Protein AF-A0AA39XME3-F1 (afdb_monomer_lite)

Structure (mmCIF, N/CA/C/O backbone):
data_AF-A0AA39XME3-F1
#
_entry.id   AF-A0AA39XME3-F1
#
loop_
_atom_site.group_PDB
_atom_site.id
_atom_site.type_symbol
_atom_site.label_atom_id
_atom_site.label_alt_id
_atom_site.label_comp_id
_atom_site.label_asym_id
_atom_site.label_entity_id
_atom_site.label_seq_id
_atom_site.pdbx_PDB_ins_code
_atom_site.Cartn_x
_atom_site.Cartn_y
_atom_site.Cartn_z
_atom_site.occupancy
_atom_site.B_iso_or_equiv
_atom_site.auth_seq_id
_atom_site.auth_comp_id
_atom_site.auth_asym_id
_atom_site.auth_atom_id
_atom_site.pdbx_PDB_model_num
ATOM 1 N N . ALA A 1 1 ? -6.512 -11.280 -23.481 1.00 57.78 1 ALA A N 1
ATOM 2 C CA . ALA A 1 1 ? -6.625 -10.340 -22.345 1.00 57.78 1 ALA A CA 1
ATOM 3 C C . ALA A 1 1 ? -6.017 -10.919 -21.062 1.00 57.78 1 ALA A C 1
ATOM 5 O O . ALA A 1 1 ? -5.172 -10.261 -20.473 1.00 57.78 1 ALA A O 1
ATOM 6 N N . SER A 1 2 ? -6.360 -12.152 -20.662 1.00 77.88 2 SER A N 1
ATOM 7 C CA . SER A 1 2 ? -5.828 -12.796 -19.443 1.00 77.88 2 SER A CA 1
ATOM 8 C C . SER A 1 2 ? -4.311 -13.045 -19.459 1.00 77.88 2 SER A C 1
ATOM 10 O O . SER A 1 2 ? -3.651 -12.822 -18.451 1.00 77.88 2 SER A O 1
ATOM 12 N N . GLU A 1 3 ? -3.737 -13.451 -20.596 1.00 86.62 3 GLU A N 1
ATOM 13 C CA . GLU A 1 3 ? -2.305 -13.790 -20.672 1.00 86.62 3 GLU A CA 1
ATOM 14 C C . GLU A 1 3 ? -1.376 -12.565 -20.562 1.00 86.62 3 GLU A C 1
ATOM 16 O O . GLU A 1 3 ? -0.378 -12.611 -19.850 1.00 86.62 3 GLU A O 1
ATOM 21 N N . GLU A 1 4 ? -1.711 -11.447 -21.221 1.00 90.31 4 GLU A N 1
ATOM 22 C CA . GLU A 1 4 ? -0.950 -10.190 -21.093 1.00 90.31 4 GLU A CA 1
ATOM 23 C C . GLU A 1 4 ? -1.028 -9.650 -19.660 1.00 90.31 4 GLU A C 1
ATOM 25 O O . GLU A 1 4 ? -0.008 -9.253 -19.102 1.00 90.31 4 GLU A O 1
ATOM 30 N N . ARG A 1 5 ? -2.217 -9.697 -19.038 1.00 92.88 5 ARG A N 1
ATOM 31 C CA . ARG A 1 5 ? -2.403 -9.301 -17.636 1.00 92.88 5 ARG A CA 1
ATOM 32 C C . ARG A 1 5 ? -1.478 -10.090 -16.714 1.00 92.88 5 ARG A C 1
ATOM 34 O O . ARG A 1 5 ? -0.762 -9.478 -15.931 1.00 92.88 5 ARG A O 1
ATOM 41 N N . ASN A 1 6 ? -1.460 -11.417 -16.832 1.00 93.19 6 ASN A N 1
ATOM 42 C CA . ASN A 1 6 ? -0.619 -12.257 -15.981 1.00 93.19 6 ASN A CA 1
ATOM 43 C C . ASN A 1 6 ? 0.869 -11.942 -16.175 1.00 93.19 6 ASN A C 1
ATOM 45 O O . ASN A 1 6 ? 1.563 -11.730 -15.192 1.00 93.19 6 ASN A O 1
ATOM 49 N N . LYS A 1 7 ? 1.334 -11.758 -17.420 1.00 95.06 7 LYS A N 1
ATOM 50 C CA . LYS A 1 7 ? 2.725 -11.349 -17.697 1.00 95.06 7 LYS A CA 1
ATOM 51 C C . LYS A 1 7 ? 3.101 -10.017 -17.041 1.00 95.06 7 LYS A C 1
ATOM 53 O O . LYS A 1 7 ? 4.228 -9.862 -16.579 1.00 95.06 7 LYS A O 1
ATOM 58 N N . ILE A 1 8 ? 2.177 -9.055 -17.007 1.00 95.88 8 ILE A N 1
ATOM 59 C CA . ILE A 1 8 ? 2.404 -7.761 -16.349 1.00 95.88 8 ILE A CA 1
ATOM 60 C C . ILE A 1 8 ? 2.447 -7.922 -14.825 1.00 95.88 8 ILE A C 1
ATOM 62 O O . ILE A 1 8 ? 3.309 -7.324 -14.186 1.00 95.88 8 ILE A O 1
ATOM 66 N N . LEU A 1 9 ? 1.553 -8.724 -14.240 1.00 94.69 9 LEU A N 1
ATOM 67 C CA . LEU A 1 9 ? 1.548 -8.987 -12.798 1.00 94.69 9 LEU A CA 1
ATOM 68 C C . LEU A 1 9 ? 2.797 -9.758 -12.352 1.00 94.69 9 LEU A C 1
ATOM 70 O O . LEU A 1 9 ? 3.417 -9.379 -11.362 1.00 94.69 9 LEU A O 1
ATOM 74 N N . ASP A 1 10 ? 3.225 -10.760 -13.122 1.00 94.44 10 ASP A N 1
ATOM 75 C CA . ASP A 1 10 ? 4.470 -11.500 -12.885 1.00 94.44 10 ASP A CA 1
ATOM 76 C C . ASP A 1 10 ? 5.686 -10.566 -12.960 1.00 94.44 10 ASP A C 1
ATOM 78 O O . ASP A 1 10 ? 6.608 -10.637 -12.144 1.00 94.44 10 ASP A O 1
ATOM 82 N N . TRP A 1 11 ? 5.676 -9.627 -13.910 1.00 95.81 11 TRP A N 1
ATOM 83 C CA . TRP A 1 11 ? 6.709 -8.603 -13.999 1.00 95.81 11 TRP A CA 1
ATOM 84 C C . TRP A 1 11 ? 6.691 -7.653 -12.797 1.00 95.81 11 TRP A C 1
ATOM 86 O O . TRP A 1 11 ? 7.746 -7.421 -12.212 1.00 95.81 11 TRP A O 1
ATOM 96 N N . LEU A 1 12 ? 5.526 -7.160 -12.366 1.00 95.00 12 LEU A N 1
ATOM 97 C CA . LEU A 1 12 ? 5.406 -6.342 -11.152 1.00 95.00 12 LEU A CA 1
ATOM 98 C C . LEU A 1 12 ? 5.900 -7.092 -9.907 1.00 95.00 12 LEU A C 1
ATOM 100 O O . LEU A 1 12 ? 6.594 -6.512 -9.074 1.00 95.00 12 LEU A O 1
ATOM 104 N N . GLN A 1 13 ? 5.604 -8.390 -9.808 1.00 93.06 13 GLN A N 1
ATOM 105 C CA . GLN A 1 13 ? 6.109 -9.258 -8.746 1.00 93.06 13 GLN A CA 1
ATOM 106 C C . GLN A 1 13 ? 7.643 -9.354 -8.755 1.00 93.06 13 GLN A C 1
ATOM 108 O O . GLN A 1 13 ? 8.243 -9.481 -7.692 1.00 93.06 13 GLN A O 1
ATOM 113 N N . SER A 1 14 ? 8.290 -9.254 -9.919 1.00 93.12 14 SER A N 1
ATOM 114 C CA . SER A 1 14 ? 9.756 -9.241 -10.027 1.00 93.12 14 SER A CA 1
ATOM 115 C C . SER A 1 14 ? 10.410 -7.920 -9.591 1.00 93.12 14 SER A C 1
ATOM 117 O O . SER A 1 14 ? 11.613 -7.897 -9.342 1.00 93.12 14 SER A O 1
ATOM 119 N N . LEU A 1 15 ? 9.642 -6.826 -9.469 1.00 92.62 15 LEU A N 1
ATOM 120 C CA . LEU A 1 15 ? 10.157 -5.508 -9.064 1.00 92.62 15 LEU A CA 1
ATOM 121 C C . LEU A 1 15 ? 10.336 -5.356 -7.548 1.00 92.62 15 LEU A C 1
ATOM 123 O O . LEU A 1 15 ? 10.876 -4.352 -7.089 1.00 92.62 15 LEU A O 1
ATOM 127 N N . THR A 1 16 ? 9.848 -6.307 -6.753 1.00 90.44 16 THR A N 1
ATOM 128 C CA . THR A 1 16 ? 9.914 -6.236 -5.293 1.00 90.44 16 THR A CA 1
ATOM 129 C C . THR A 1 16 ? 10.112 -7.632 -4.705 1.00 90.44 16 THR A C 1
ATOM 131 O O . THR A 1 16 ? 9.368 -8.553 -5.043 1.00 90.44 16 THR A O 1
ATOM 134 N N . PRO A 1 17 ? 11.095 -7.827 -3.809 1.00 89.38 17 PRO A N 1
ATOM 135 C CA . PRO A 1 17 ? 11.327 -9.131 -3.195 1.00 89.38 17 PRO A CA 1
ATOM 136 C C . PRO A 1 17 ? 10.307 -9.458 -2.090 1.00 89.38 17 PRO A C 1
ATOM 138 O O . PRO A 1 17 ? 10.327 -10.558 -1.544 1.00 89.38 17 PRO A O 1
ATOM 141 N N . ILE A 1 18 ? 9.431 -8.512 -1.731 1.00 88.94 18 ILE A N 1
ATOM 142 C CA . ILE A 1 18 ? 8.588 -8.595 -0.536 1.00 88.94 18 ILE A CA 1
ATOM 143 C C . ILE A 1 18 ? 7.162 -8.989 -0.902 1.00 88.94 18 ILE A C 1
ATOM 145 O O . ILE A 1 18 ? 6.556 -8.451 -1.828 1.00 88.94 18 ILE A O 1
ATOM 149 N N . ASN A 1 19 ? 6.592 -9.898 -0.116 1.00 89.88 19 ASN A N 1
ATOM 150 C CA . ASN A 1 19 ? 5.192 -10.277 -0.215 1.00 89.88 19 ASN A CA 1
ATOM 151 C C . ASN A 1 19 ? 4.426 -9.834 1.044 1.00 89.88 19 ASN A C 1
ATOM 153 O O . ASN A 1 19 ? 4.326 -10.586 2.014 1.00 89.88 19 ASN A O 1
ATOM 157 N N . PHE A 1 20 ? 3.876 -8.615 1.022 1.00 94.12 20 PHE A N 1
ATOM 158 C CA . PHE A 1 20 ? 3.077 -8.091 2.136 1.00 94.12 20 PHE A CA 1
ATOM 159 C C . PHE A 1 20 ? 1.751 -8.833 2.326 1.00 94.12 20 PHE A C 1
ATOM 161 O O . PHE A 1 20 ? 1.279 -8.923 3.454 1.00 94.12 20 PHE A O 1
ATOM 168 N N . ALA A 1 21 ? 1.182 -9.437 1.277 1.00 92.19 21 ALA A N 1
ATOM 169 C CA . ALA A 1 21 ? -0.025 -10.252 1.412 1.00 92.19 21 ALA A CA 1
ATOM 170 C C . ALA A 1 21 ? 0.230 -11.493 2.284 1.00 92.19 21 ALA A C 1
ATOM 172 O O . ALA A 1 21 ? -0.578 -11.819 3.149 1.00 92.19 21 ALA A O 1
ATOM 173 N N . ALA A 1 22 ? 1.392 -12.140 2.132 1.00 93.69 22 ALA A N 1
ATOM 174 C CA . ALA A 1 22 ? 1.781 -13.253 2.998 1.00 93.69 22 ALA A CA 1
ATOM 175 C C . ALA A 1 22 ? 1.957 -12.816 4.465 1.00 93.69 22 ALA A C 1
ATOM 177 O O . ALA A 1 22 ? 1.546 -13.535 5.373 1.00 93.69 22 ALA A O 1
ATOM 178 N N . GLN A 1 23 ? 2.525 -11.627 4.701 1.00 95.19 23 GLN A N 1
ATOM 179 C CA . GLN A 1 23 ? 2.654 -11.063 6.050 1.00 95.19 23 GLN A CA 1
ATOM 180 C C . GLN A 1 23 ? 1.292 -10.707 6.657 1.00 95.19 23 GLN A C 1
ATOM 182 O O . GLN A 1 23 ? 1.032 -11.058 7.803 1.00 95.19 23 GLN A O 1
ATOM 187 N N . GLN A 1 24 ? 0.398 -10.094 5.875 1.00 96.94 24 GLN A N 1
ATOM 188 C CA . GLN A 1 24 ? -0.984 -9.826 6.274 1.00 96.94 24 GLN A CA 1
ATOM 189 C C . GLN A 1 24 ? -1.680 -11.111 6.735 1.00 96.94 24 GLN A C 1
ATOM 191 O O . GLN A 1 24 ? -2.276 -11.133 7.812 1.00 96.94 24 GLN A O 1
ATOM 196 N N . SER A 1 25 ? -1.575 -12.190 5.950 1.00 96.00 25 SER A N 1
ATOM 197 C CA . SER A 1 25 ? -2.144 -13.487 6.318 1.00 96.00 25 SER A CA 1
ATOM 198 C C . SER A 1 25 ? -1.531 -14.048 7.605 1.00 96.00 25 SER A C 1
ATOM 200 O O . SER A 1 25 ? -2.274 -14.519 8.461 1.00 96.00 25 SER A O 1
ATOM 202 N N . ASP A 1 26 ? -0.206 -13.982 7.789 1.00 96.62 26 ASP A N 1
ATOM 203 C CA . ASP A 1 26 ? 0.432 -14.431 9.040 1.00 96.62 26 ASP A CA 1
ATOM 204 C C . ASP A 1 26 ? -0.075 -13.643 10.255 1.00 96.62 26 ASP A C 1
ATOM 206 O O . ASP A 1 26 ? -0.478 -14.229 11.262 1.00 96.62 26 ASP A O 1
ATOM 210 N N . PHE A 1 27 ? -0.105 -12.313 10.160 1.00 96.44 27 PHE A N 1
ATOM 211 C CA . PHE A 1 27 ? -0.530 -11.462 11.266 1.00 96.44 27 PHE A CA 1
ATOM 212 C C . PHE A 1 27 ? -1.990 -11.700 11.632 1.00 96.44 27 PHE A C 1
ATOM 214 O O . PHE A 1 27 ? -2.288 -11.898 12.812 1.00 96.44 27 PHE A O 1
ATOM 221 N N . ILE A 1 28 ? -2.893 -11.760 10.652 1.00 95.81 28 ILE A N 1
ATOM 222 C CA . ILE A 1 28 ? -4.308 -11.956 10.960 1.00 95.81 28 ILE A CA 1
ATOM 223 C C . ILE A 1 28 ? -4.595 -13.360 11.505 1.00 95.81 28 ILE A C 1
ATOM 225 O O . ILE A 1 28 ? -5.392 -13.499 12.428 1.00 95.81 28 ILE A O 1
ATOM 229 N N . ASN A 1 29 ? -3.869 -14.388 11.050 1.00 95.94 29 ASN A N 1
ATOM 230 C CA . ASN A 1 29 ? -3.981 -15.750 11.586 1.00 95.94 29 ASN A CA 1
ATOM 231 C C . ASN A 1 29 ? -3.547 -15.855 13.056 1.00 95.94 29 ASN A C 1
ATOM 233 O O . ASN A 1 29 ? -3.956 -16.772 13.767 1.00 95.94 29 ASN A O 1
ATOM 237 N N . ARG A 1 30 ? -2.714 -14.923 13.527 1.00 94.62 30 ARG A N 1
ATOM 238 C CA . ARG A 1 30 ? -2.239 -14.855 14.917 1.00 94.62 30 ARG A CA 1
ATOM 239 C C . ARG A 1 30 ? -3.130 -13.990 15.810 1.00 94.62 30 ARG A C 1
ATOM 241 O O . ARG A 1 30 ? -2.907 -13.943 17.026 1.00 94.62 30 ARG A O 1
ATOM 248 N N . ARG A 1 31 ? -4.121 -13.302 15.235 1.00 94.25 31 ARG A N 1
ATOM 249 C CA . ARG A 1 31 ? -5.072 -12.456 15.961 1.00 94.25 31 ARG A CA 1
ATOM 250 C C . ARG A 1 31 ? -5.809 -13.272 17.023 1.00 94.25 31 ARG A C 1
ATOM 252 O O . ARG A 1 31 ? -6.344 -14.342 16.753 1.00 94.25 31 ARG A O 1
ATOM 259 N N . GLN A 1 32 ? -5.898 -12.720 18.230 1.00 93.25 32 GLN A N 1
ATOM 260 C CA . GLN A 1 32 ? -6.791 -13.237 19.267 1.00 93.25 32 GLN A CA 1
ATOM 261 C C . GLN A 1 32 ? -8.171 -12.589 19.133 1.00 93.25 32 GLN A C 1
ATOM 263 O O . GLN A 1 32 ? -8.269 -11.376 18.916 1.00 93.25 32 GLN A O 1
ATOM 268 N N . ALA A 1 33 ? -9.233 -13.384 19.279 1.00 91.50 33 ALA A N 1
ATOM 269 C CA . ALA A 1 33 ? -10.614 -12.912 19.179 1.00 91.50 33 ALA A CA 1
ATOM 270 C C . ALA A 1 33 ? -10.864 -11.681 20.074 1.00 91.50 33 ALA A C 1
ATOM 272 O O . ALA A 1 33 ? -10.393 -11.618 21.208 1.00 91.50 33 ALA A O 1
ATOM 273 N N . GLY A 1 34 ? -11.573 -10.681 19.544 1.00 90.88 34 GLY A N 1
ATOM 274 C CA . GLY A 1 34 ? -11.855 -9.415 20.235 1.00 90.88 34 GLY A CA 1
ATOM 275 C C . GLY A 1 34 ? -10.711 -8.389 20.231 1.00 90.88 34 GLY A C 1
ATOM 276 O O . GLY A 1 34 ? -10.933 -7.225 20.564 1.00 90.88 34 GLY A O 1
ATOM 277 N N . THR A 1 35 ? -9.498 -8.756 19.801 1.00 92.94 35 THR A N 1
ATOM 278 C CA . THR A 1 35 ? -8.390 -7.793 19.671 1.00 92.94 35 THR A CA 1
ATOM 279 C C . THR A 1 35 ? -8.716 -6.749 18.602 1.00 92.94 35 THR A C 1
ATOM 281 O O . THR A 1 35 ? -9.228 -7.095 17.533 1.00 92.94 35 THR A O 1
ATOM 284 N N . GLY A 1 36 ? -8.413 -5.480 18.899 1.00 92.50 36 GLY A N 1
ATOM 285 C CA . GLY A 1 36 ? -8.587 -4.338 17.993 1.00 92.50 36 GLY A CA 1
ATOM 286 C C . GLY A 1 36 ? -10.026 -3.845 17.826 1.00 92.50 36 GLY A C 1
ATOM 287 O O . GLY A 1 36 ? -10.226 -2.837 17.160 1.00 92.50 36 GLY A O 1
ATOM 288 N N . GLN A 1 37 ? -11.015 -4.488 18.458 1.00 94.75 37 GLN A N 1
ATOM 289 C CA . GLN A 1 37 ? -12.427 -4.128 18.286 1.00 94.75 37 GLN A CA 1
ATOM 290 C C . GLN A 1 37 ? -12.722 -2.680 18.704 1.00 94.75 37 GLN A C 1
ATOM 292 O O . GLN A 1 37 ? -13.406 -1.952 17.993 1.00 94.75 37 GLN A O 1
ATOM 297 N N . TRP A 1 38 ? -12.110 -2.231 19.803 1.00 94.88 38 TRP A N 1
ATOM 298 C CA . TRP A 1 38 ? -12.229 -0.855 20.294 1.00 94.88 38 TRP A CA 1
ATOM 299 C C . TRP A 1 38 ? -11.797 0.199 19.260 1.00 94.88 38 TRP A C 1
ATOM 301 O O . TRP A 1 38 ? -12.305 1.317 19.283 1.00 94.88 38 TRP A O 1
ATOM 311 N N . LEU A 1 39 ? -10.854 -0.137 18.369 1.00 95.25 39 LEU A N 1
ATOM 312 C CA . LEU A 1 39 ? -10.389 0.761 17.313 1.00 95.25 39 LEU A CA 1
ATOM 313 C C . LEU A 1 39 ? -11.406 0.804 16.174 1.00 95.25 39 LEU A C 1
ATOM 315 O O . LEU A 1 39 ? -11.759 1.894 15.732 1.00 95.25 39 LEU A O 1
ATOM 319 N N . LEU A 1 40 ? -11.896 -0.361 15.741 1.00 95.62 40 LEU A N 1
ATOM 320 C CA . LEU A 1 40 ? -12.879 -0.482 14.659 1.00 95.62 40 LEU A CA 1
ATOM 321 C C . LEU A 1 40 ? -14.220 0.178 15.011 1.00 95.62 40 LEU A C 1
ATOM 323 O O . LEU A 1 40 ? -14.898 0.710 14.141 1.00 95.62 40 LEU A O 1
ATOM 327 N N . GLU A 1 41 ? -14.582 0.188 16.293 1.00 95.31 41 GLU A N 1
ATOM 328 C CA . GLU A 1 41 ? -15.788 0.851 16.805 1.00 95.31 41 GLU A CA 1
ATOM 329 C C . GLU A 1 41 ? -15.558 2.327 17.161 1.00 95.31 41 GLU A C 1
ATOM 331 O O . GLU A 1 41 ? -16.492 3.040 17.539 1.00 95.31 41 GLU A O 1
ATOM 336 N N . SER A 1 42 ? -14.317 2.812 17.065 1.00 96.12 42 SER A N 1
ATOM 337 C CA . SER A 1 42 ? -14.004 4.186 17.437 1.00 96.12 42 SER A CA 1
ATOM 338 C C . SER A 1 42 ? -14.594 5.183 16.429 1.00 96.12 42 SER A C 1
ATOM 340 O O . SER A 1 42 ? -14.507 4.970 15.215 1.00 96.12 42 SER A O 1
ATOM 342 N N . PRO A 1 43 ? -15.105 6.341 16.891 1.00 95.00 43 PRO A N 1
ATOM 343 C CA . PRO A 1 43 ? -15.568 7.397 15.992 1.00 95.00 43 PRO A CA 1
ATOM 344 C C . PRO A 1 43 ? -14.484 7.871 15.019 1.00 95.00 43 PRO A C 1
ATOM 346 O O . PRO A 1 43 ? -14.790 8.205 13.880 1.00 95.00 43 PRO A O 1
ATOM 349 N N . LEU A 1 44 ? -13.219 7.868 15.456 1.00 94.50 44 LEU A N 1
ATOM 350 C CA . LEU A 1 44 ? -12.070 8.250 14.633 1.00 94.50 44 LEU A CA 1
ATOM 351 C C . LEU A 1 44 ? -11.902 7.320 13.429 1.00 94.50 44 LEU A C 1
ATOM 353 O O . LEU A 1 44 ? -11.738 7.801 12.310 1.00 94.50 44 LEU A O 1
ATOM 357 N N . PHE A 1 45 ? -11.974 6.004 13.644 1.00 95.94 45 PHE A N 1
ATOM 358 C CA . PHE A 1 45 ? -11.892 5.032 12.558 1.00 95.94 45 PHE A CA 1
ATOM 359 C C . PHE A 1 45 ? -13.088 5.152 11.613 1.00 95.94 45 PHE A C 1
ATOM 361 O O . PHE A 1 45 ? -12.896 5.285 10.407 1.00 95.94 45 PHE A O 1
ATOM 368 N N . CYS A 1 46 ? -14.314 5.182 12.144 1.00 94.69 46 CYS A N 1
ATOM 369 C CA . CYS A 1 46 ? -15.518 5.296 11.320 1.00 94.69 46 CYS A CA 1
ATOM 370 C C . CYS A 1 46 ? -15.492 6.557 10.444 1.00 94.69 46 CYS A C 1
ATOM 372 O O . CYS A 1 46 ? -15.725 6.476 9.239 1.00 94.69 46 CYS A O 1
ATOM 374 N N . GLN A 1 47 ? -15.115 7.705 11.018 1.00 94.88 47 GLN A N 1
ATOM 375 C CA . GLN A 1 47 ? -14.961 8.954 10.270 1.00 94.88 47 GLN A CA 1
ATOM 376 C C . GLN A 1 47 ? -13.853 8.873 9.220 1.00 94.88 47 GLN A C 1
ATOM 378 O O . GLN A 1 47 ? -14.020 9.413 8.128 1.00 94.88 47 GLN A O 1
ATOM 383 N N . TRP A 1 48 ? -12.730 8.223 9.526 1.00 96.38 48 TRP A N 1
ATOM 384 C CA . TRP A 1 48 ? -11.646 8.043 8.563 1.00 96.38 48 TRP A CA 1
ATOM 385 C C . TRP A 1 48 ? -12.071 7.177 7.369 1.00 96.38 48 TRP A C 1
ATOM 387 O O . TRP A 1 48 ? -11.722 7.501 6.238 1.00 96.38 48 TRP A O 1
ATOM 397 N N . VAL A 1 49 ? -12.867 6.127 7.596 1.00 95.38 49 VAL A N 1
ATOM 398 C CA . VAL A 1 49 ? -13.369 5.255 6.520 1.00 95.38 49 VAL A CA 1
ATOM 399 C C . VAL A 1 49 ? -14.414 5.953 5.643 1.00 95.38 49 VAL A C 1
ATOM 401 O O . VAL A 1 49 ? -14.476 5.703 4.441 1.00 95.38 49 VAL A O 1
ATOM 404 N N . GLU A 1 50 ? -15.255 6.808 6.225 1.00 91.75 50 GLU A N 1
ATOM 405 C CA . GLU A 1 50 ? -16.371 7.450 5.514 1.00 91.75 50 GLU A CA 1
ATOM 406 C C . GLU A 1 50 ? -15.972 8.715 4.744 1.00 91.75 50 GLU A C 1
ATOM 408 O O . GLU A 1 50 ? -16.648 9.090 3.785 1.00 91.75 50 GLU A O 1
ATOM 413 N N . ASN A 1 51 ? -14.880 9.375 5.135 1.00 90.25 51 ASN A N 1
ATOM 414 C CA . ASN A 1 51 ? -14.460 10.646 4.553 1.00 90.25 51 ASN A CA 1
ATOM 415 C C . ASN A 1 51 ? -13.270 10.495 3.598 1.00 90.25 51 ASN A C 1
ATOM 417 O O . ASN A 1 51 ? -12.383 9.666 3.774 1.00 90.25 51 ASN A O 1
ATOM 421 N N . GLN A 1 52 ? -13.205 11.369 2.593 1.00 83.75 52 GLN A N 1
ATOM 422 C CA . GLN A 1 52 ? -12.094 11.392 1.641 1.00 83.75 52 GLN A CA 1
ATOM 423 C C . GLN A 1 52 ? -10.888 12.183 2.167 1.00 83.75 52 GLN A C 1
ATOM 425 O O . GLN A 1 52 ? -11.028 13.137 2.938 1.00 83.75 52 GLN A O 1
ATOM 430 N N . LYS A 1 53 ? -9.697 11.821 1.665 1.00 82.38 53 LYS A N 1
ATOM 431 C CA . LYS A 1 53 ? -8.418 12.524 1.899 1.00 82.38 53 LYS A CA 1
ATOM 432 C C . LYS A 1 53 ? -8.069 12.688 3.388 1.00 82.38 53 LYS A C 1
ATOM 434 O O . LYS A 1 53 ? -7.568 13.734 3.794 1.00 82.38 53 LYS A O 1
ATOM 439 N N . GLN A 1 54 ? -8.346 11.662 4.189 1.00 91.12 54 GLN A N 1
ATOM 440 C CA . GLN A 1 54 ? -8.041 11.630 5.619 1.00 91.12 54 GLN A CA 1
ATOM 441 C C . GLN A 1 54 ? -6.810 10.767 5.912 1.00 91.12 54 GLN A C 1
ATOM 443 O O . GLN A 1 54 ? -6.601 9.729 5.283 1.00 91.12 54 GLN A O 1
ATOM 448 N N . THR A 1 55 ? -6.051 11.152 6.938 1.00 93.38 55 THR A N 1
ATOM 449 C CA . THR A 1 55 ? -4.968 10.337 7.502 1.00 93.38 55 THR A CA 1
ATOM 450 C C . THR A 1 55 ? -5.329 9.961 8.931 1.00 93.38 55 THR A C 1
ATOM 452 O O . THR A 1 55 ? -5.466 10.839 9.782 1.00 93.38 55 THR A O 1
ATOM 455 N N . LEU A 1 56 ? -5.452 8.663 9.207 1.00 93.50 56 LEU A N 1
ATOM 456 C CA . LEU A 1 56 ? -5.540 8.147 10.568 1.00 93.50 56 LEU A CA 1
ATOM 457 C C . LEU A 1 56 ? -4.130 7.815 11.054 1.00 93.50 56 LEU A C 1
ATOM 459 O O . LEU A 1 56 ? -3.488 6.903 10.540 1.00 93.50 56 LEU A O 1
ATOM 463 N N . PHE A 1 57 ? -3.645 8.571 12.035 1.00 92.00 57 PHE A N 1
ATOM 464 C CA . PHE A 1 57 ? -2.347 8.323 12.650 1.00 92.00 57 PHE A CA 1
ATOM 465 C C . PHE A 1 57 ? -2.521 7.564 13.967 1.00 92.00 57 PHE A C 1
ATOM 467 O O . PHE A 1 57 ? -3.250 8.010 14.853 1.00 92.00 57 PHE A O 1
ATOM 474 N N . CYS A 1 58 ? -1.836 6.427 14.099 1.00 89.75 58 CYS A N 1
ATOM 475 C CA . CYS A 1 58 ? -1.913 5.549 15.266 1.00 89.75 58 CYS A CA 1
ATOM 476 C C . CYS A 1 58 ? -0.568 5.519 16.015 1.00 89.75 58 CYS A C 1
ATOM 478 O O . CYS A 1 58 ? 0.224 4.593 15.821 1.00 89.75 58 CYS A O 1
ATOM 480 N N . PRO A 1 59 ? -0.277 6.519 16.870 1.00 88.56 59 PRO A N 1
ATOM 481 C CA . PRO A 1 59 ? 0.943 6.523 17.662 1.00 88.56 59 PRO A CA 1
ATOM 482 C C . PRO A 1 59 ? 0.894 5.445 18.747 1.00 88.56 59 PRO A C 1
ATOM 484 O O . PRO A 1 59 ? -0.159 5.127 19.300 1.00 88.56 59 PRO A O 1
ATOM 487 N N . GLY A 1 60 ? 2.058 4.915 19.108 1.00 85.50 60 GLY A N 1
ATOM 488 C CA . GLY A 1 60 ? 2.162 3.970 20.211 1.00 85.50 60 GLY A CA 1
ATOM 489 C C . GLY A 1 60 ? 3.600 3.575 20.498 1.00 85.50 60 GLY A C 1
ATOM 490 O O . GLY A 1 60 ? 4.436 3.531 19.595 1.00 85.50 60 GLY A O 1
ATOM 491 N N . ILE A 1 61 ? 3.877 3.245 21.757 1.00 86.81 61 ILE A N 1
ATOM 492 C CA . ILE A 1 61 ? 5.189 2.749 22.184 1.00 86.81 61 ILE A CA 1
ATOM 493 C C . ILE A 1 61 ? 5.561 1.436 21.461 1.00 86.81 61 ILE A C 1
ATOM 495 O O . ILE A 1 61 ? 4.679 0.730 20.945 1.00 86.81 61 ILE A O 1
ATOM 499 N N . PRO A 1 62 ? 6.854 1.074 21.389 1.00 86.19 62 PRO A N 1
ATOM 500 C CA . PRO A 1 62 ? 7.264 -0.255 20.945 1.00 86.19 62 PRO A CA 1
ATOM 501 C C . PRO A 1 62 ? 6.530 -1.349 21.733 1.00 86.19 62 PRO A C 1
ATOM 503 O O . PRO A 1 62 ? 6.356 -1.243 22.944 1.00 86.19 62 PRO A O 1
ATOM 506 N N . GLY A 1 63 ? 6.051 -2.382 21.037 1.00 85.88 63 GLY A N 1
ATOM 507 C CA . GLY A 1 63 ? 5.281 -3.467 21.655 1.00 85.88 63 GLY A CA 1
ATOM 508 C C . GLY A 1 63 ? 3.797 -3.172 21.918 1.00 85.88 63 GLY A C 1
ATOM 509 O O . GLY A 1 63 ? 3.085 -4.079 22.331 1.00 85.88 63 GLY A O 1
ATOM 510 N N . ALA A 1 64 ? 3.282 -1.973 21.608 1.00 89.06 64 ALA A N 1
ATOM 511 C CA . ALA A 1 64 ? 1.858 -1.636 21.781 1.00 89.06 64 ALA A CA 1
ATOM 512 C C . ALA A 1 64 ? 0.888 -2.391 20.841 1.00 89.06 64 ALA A C 1
ATOM 514 O O . ALA A 1 64 ? -0.318 -2.171 20.896 1.00 89.06 64 ALA A O 1
ATOM 515 N N . GLY A 1 65 ? 1.395 -3.258 19.957 1.00 91.06 65 GLY A N 1
ATOM 516 C CA . GLY A 1 65 ? 0.574 -4.037 19.025 1.00 91.06 65 GLY A CA 1
ATOM 517 C C . GLY A 1 65 ? 0.168 -3.300 17.745 1.00 91.06 65 GLY A C 1
ATOM 518 O O . GLY A 1 65 ? -0.781 -3.728 17.098 1.00 91.06 65 GLY A O 1
ATOM 519 N N . LYS A 1 66 ? 0.881 -2.231 17.356 1.00 93.00 66 LYS A N 1
ATOM 520 C CA . LYS A 1 66 ? 0.598 -1.428 16.148 1.00 93.00 66 LYS A CA 1
ATOM 521 C C . LYS A 1 66 ? 0.455 -2.284 14.884 1.00 93.00 66 LYS A C 1
ATOM 523 O O . LYS A 1 66 ? -0.594 -2.235 14.261 1.00 93.00 66 LYS A O 1
ATOM 528 N N . THR A 1 67 ? 1.413 -3.171 14.615 1.00 94.31 67 THR A N 1
ATOM 529 C CA . THR A 1 67 ? 1.369 -4.105 13.477 1.00 94.31 67 THR A CA 1
ATOM 530 C C . THR A 1 67 ? 0.107 -4.964 13.459 1.00 94.31 67 THR A C 1
ATOM 532 O O . THR A 1 67 ? -0.513 -5.140 12.414 1.00 94.31 67 THR A O 1
ATOM 535 N N . MET A 1 68 ? -0.321 -5.465 14.624 1.00 95.88 68 MET A N 1
ATOM 536 C CA . MET A 1 68 ? -1.557 -6.242 14.734 1.00 95.88 68 MET A CA 1
ATOM 537 C C . MET A 1 68 ? -2.789 -5.368 14.472 1.00 95.88 68 MET A C 1
ATOM 539 O O . MET A 1 68 ? -3.704 -5.803 13.783 1.00 95.88 68 MET A O 1
ATOM 543 N N . LEU A 1 69 ? -2.816 -4.133 14.985 1.00 95.69 69 LEU A N 1
ATOM 544 C CA . LEU A 1 69 ? -3.896 -3.183 14.700 1.00 95.69 69 LEU A CA 1
ATOM 545 C C . LEU A 1 69 ? -3.956 -2.830 13.210 1.00 95.69 69 LEU A C 1
ATOM 547 O O . LEU A 1 69 ? -5.047 -2.827 12.648 1.00 95.69 69 LEU A O 1
ATOM 551 N N . THR A 1 70 ? -2.811 -2.612 12.559 1.00 96.56 70 THR A N 1
ATOM 552 C CA . THR A 1 70 ? -2.724 -2.393 11.110 1.00 96.56 70 THR A CA 1
ATOM 553 C C . THR A 1 70 ? -3.305 -3.583 10.347 1.00 96.56 70 THR A C 1
ATOM 555 O O . THR A 1 70 ? -4.172 -3.393 9.496 1.00 96.56 70 THR A O 1
ATOM 558 N N . ALA A 1 71 ? -2.916 -4.812 10.703 1.00 97.25 71 ALA A N 1
ATOM 559 C CA . ALA A 1 71 ? -3.448 -6.020 10.074 1.00 97.25 71 ALA A CA 1
ATOM 560 C C . ALA A 1 71 ? -4.968 -6.154 10.255 1.00 97.25 71 ALA A C 1
ATOM 562 O O . ALA A 1 71 ? -5.663 -6.499 9.302 1.00 97.25 71 ALA A O 1
ATOM 563 N N . ILE A 1 72 ? -5.490 -5.839 11.444 1.00 97.38 72 ILE A N 1
ATOM 564 C CA . ILE A 1 72 ? -6.930 -5.851 11.741 1.00 97.38 72 ILE A CA 1
ATOM 565 C C . ILE A 1 72 ? -7.681 -4.806 10.909 1.00 97.38 72 ILE A C 1
ATOM 567 O O . ILE A 1 72 ? -8.745 -5.106 10.378 1.00 97.38 72 ILE A O 1
ATOM 571 N N . VAL A 1 73 ? -7.132 -3.597 10.770 1.00 97.38 73 VAL A N 1
ATOM 572 C CA . VAL A 1 73 ? -7.723 -2.544 9.932 1.00 97.38 73 VAL A CA 1
ATOM 573 C C . VAL A 1 73 ? -7.768 -2.977 8.467 1.00 97.38 73 VAL A C 1
ATOM 575 O O . VAL A 1 73 ? -8.797 -2.818 7.820 1.00 97.38 73 VAL A O 1
ATOM 578 N N . VAL A 1 74 ? -6.681 -3.546 7.944 1.00 97.44 74 VAL A N 1
ATOM 579 C CA . VAL A 1 74 ? -6.622 -4.032 6.556 1.00 97.44 74 VAL A CA 1
ATOM 580 C C . VAL A 1 74 ? -7.630 -5.159 6.320 1.00 97.44 74 VAL A C 1
ATOM 582 O O . VAL A 1 74 ? -8.311 -5.149 5.299 1.00 97.44 74 VAL A O 1
ATOM 585 N N . ASP A 1 75 ? -7.762 -6.089 7.267 1.00 97.56 75 ASP A N 1
ATOM 586 C CA . ASP A 1 75 ? -8.729 -7.192 7.206 1.00 97.56 75 ASP A CA 1
ATOM 587 C C . ASP A 1 75 ? -10.182 -6.685 7.202 1.00 97.56 75 ASP A C 1
ATOM 589 O O . ASP A 1 75 ? -10.976 -7.073 6.346 1.00 97.56 75 ASP A O 1
ATOM 593 N N . GLU A 1 76 ? -10.505 -5.732 8.082 1.00 97.00 76 GLU A N 1
ATOM 594 C CA . GLU A 1 76 ? -11.825 -5.092 8.129 1.00 97.00 76 GLU A CA 1
ATOM 595 C C . GLU A 1 76 ? -12.144 -4.341 6.828 1.00 97.00 76 GLU A C 1
ATOM 597 O O . GLU A 1 76 ? -13.233 -4.488 6.277 1.00 97.00 76 GLU A O 1
ATOM 602 N N . LEU A 1 77 ? -11.199 -3.559 6.293 1.00 96.88 77 LEU A N 1
ATOM 603 C CA . LEU A 1 77 ? -11.391 -2.841 5.028 1.00 96.88 77 LEU A CA 1
ATOM 604 C C .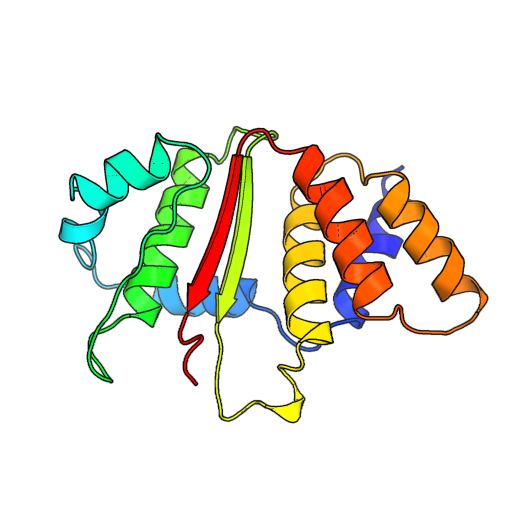 LEU A 1 77 ? -11.591 -3.809 3.856 1.00 96.88 77 LEU A C 1
ATOM 606 O O . LEU A 1 77 ? -12.466 -3.581 3.020 1.00 96.88 77 LEU A O 1
ATOM 610 N N . ALA A 1 78 ? -10.813 -4.892 3.806 1.00 95.75 78 ALA A N 1
ATOM 611 C CA . ALA A 1 78 ? -10.950 -5.921 2.782 1.00 95.75 78 ALA A CA 1
ATOM 612 C C . ALA A 1 78 ? -12.328 -6.597 2.843 1.00 95.75 78 ALA A C 1
ATOM 614 O O . ALA A 1 78 ? -12.957 -6.784 1.802 1.00 95.75 78 ALA A O 1
ATOM 615 N N . ALA A 1 79 ? -12.827 -6.911 4.043 1.00 96.12 79 ALA A N 1
ATOM 616 C CA . ALA A 1 79 ? -14.156 -7.487 4.234 1.00 96.12 79 ALA A CA 1
ATOM 617 C C . ALA A 1 79 ? -15.274 -6.493 3.877 1.00 96.12 79 ALA A C 1
ATOM 619 O O . ALA A 1 79 ? -16.192 -6.826 3.126 1.00 96.12 79 ALA A O 1
ATOM 620 N N . ARG A 1 80 ? -15.179 -5.249 4.362 1.00 95.75 80 ARG A N 1
ATOM 621 C CA . ARG A 1 80 ? -16.186 -4.196 4.160 1.00 95.75 80 ARG A CA 1
ATOM 622 C C . ARG A 1 80 ? -16.354 -3.798 2.694 1.00 95.75 80 ARG A C 1
ATOM 624 O O . ARG A 1 80 ? -17.453 -3.418 2.288 1.00 95.75 80 ARG A O 1
ATOM 631 N N . PHE A 1 81 ? -15.280 -3.856 1.909 1.00 95.19 81 PHE A N 1
ATOM 632 C CA . PHE A 1 81 ? -15.263 -3.413 0.513 1.00 95.19 81 PHE A CA 1
ATOM 633 C C . PHE A 1 81 ? -15.027 -4.546 -0.495 1.00 95.19 81 PHE A C 1
ATOM 635 O O . PHE A 1 81 ? -14.756 -4.258 -1.656 1.00 95.19 81 PHE A O 1
ATOM 642 N N . HIS A 1 82 ? -15.186 -5.813 -0.095 1.00 91.31 82 HIS A N 1
ATOM 643 C CA . HIS A 1 82 ? -14.914 -6.979 -0.946 1.00 91.31 82 HIS A CA 1
ATOM 644 C C . HIS A 1 82 ? -15.605 -6.926 -2.321 1.00 91.31 82 HIS A C 1
ATOM 646 O O . HIS A 1 82 ? -14.988 -7.227 -3.341 1.00 91.31 82 HIS A O 1
ATOM 652 N N . ASP A 1 83 ? -16.866 -6.487 -2.360 1.00 90.31 83 ASP A N 1
ATOM 653 C CA . ASP A 1 83 ? -17.664 -6.424 -3.591 1.00 90.31 83 ASP A CA 1
ATOM 654 C C . ASP A 1 83 ? -17.469 -5.117 -4.386 1.00 90.31 83 ASP A C 1
ATOM 656 O O . ASP A 1 83 ? -18.053 -4.934 -5.459 1.00 90.31 83 ASP A O 1
ATOM 660 N N . LYS A 1 84 ? -16.667 -4.174 -3.874 1.00 91.69 84 LYS A N 1
ATOM 661 C CA . LYS A 1 84 ? -16.477 -2.844 -4.466 1.00 91.69 84 LYS A CA 1
ATOM 662 C C . LYS A 1 84 ? -15.191 -2.770 -5.277 1.00 91.69 84 LYS A C 1
ATOM 664 O O . LYS A 1 84 ? -14.121 -2.471 -4.759 1.00 91.69 84 LYS A O 1
ATOM 669 N N . GLN A 1 85 ? -15.317 -2.966 -6.587 1.00 87.50 85 GLN A N 1
ATOM 670 C CA . GLN A 1 85 ? -14.186 -2.889 -7.523 1.00 87.50 85 GLN A CA 1
ATOM 671 C C . GLN A 1 85 ? -13.585 -1.479 -7.663 1.00 87.50 85 GLN A C 1
ATOM 673 O O . GLN A 1 85 ? -12.490 -1.328 -8.200 1.00 87.50 85 GLN A O 1
ATOM 678 N N . ASP A 1 86 ? -14.296 -0.447 -7.209 1.00 91.12 86 ASP A N 1
ATOM 679 C CA . ASP A 1 86 ? -13.865 0.948 -7.242 1.00 91.12 86 ASP A CA 1
ATOM 680 C C . ASP A 1 86 ? -13.138 1.395 -5.963 1.00 91.12 86 ASP A C 1
ATOM 682 O O . ASP A 1 86 ? -12.708 2.546 -5.886 1.00 91.12 86 ASP A O 1
ATOM 686 N N . VAL A 1 87 ? -12.935 0.498 -4.990 1.00 95.00 87 VAL A N 1
ATOM 687 C CA . VAL A 1 87 ? -12.153 0.764 -3.776 1.00 95.00 87 VAL A CA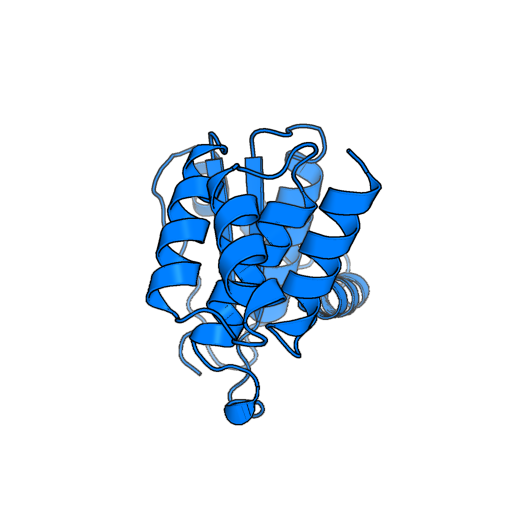 1
ATOM 688 C C . VAL A 1 87 ? -10.816 0.028 -3.835 1.00 95.00 87 VAL A C 1
ATOM 690 O O . VAL A 1 87 ? -10.761 -1.188 -3.989 1.00 95.00 87 VAL A O 1
ATOM 693 N N . GLY A 1 88 ? -9.723 0.779 -3.714 1.00 95.38 88 GLY A N 1
ATOM 694 C CA . GLY A 1 88 ? -8.365 0.246 -3.687 1.00 95.38 88 GLY A CA 1
ATOM 695 C C . GLY A 1 88 ? -7.877 0.056 -2.255 1.00 95.38 88 GLY A C 1
ATOM 696 O O . GLY A 1 88 ? -8.134 0.898 -1.393 1.00 95.38 88 GLY A O 1
ATOM 697 N N . LEU A 1 89 ? -7.130 -1.018 -2.010 1.00 96.88 89 LEU A N 1
ATOM 698 C CA . LEU A 1 89 ? -6.501 -1.295 -0.722 1.00 96.88 89 LEU A CA 1
ATOM 699 C C . LEU A 1 89 ? -5.070 -1.782 -0.947 1.00 96.88 89 LEU A C 1
ATOM 701 O O . LEU A 1 89 ? -4.841 -2.713 -1.716 1.00 96.88 89 LEU A O 1
ATOM 705 N N . ALA A 1 90 ? -4.117 -1.155 -0.265 1.00 97.25 90 ALA A N 1
ATOM 706 C CA . ALA A 1 90 ? -2.731 -1.594 -0.224 1.00 97.25 90 ALA A CA 1
ATOM 707 C C . ALA A 1 90 ? -2.186 -1.530 1.205 1.00 97.25 90 ALA A C 1
AT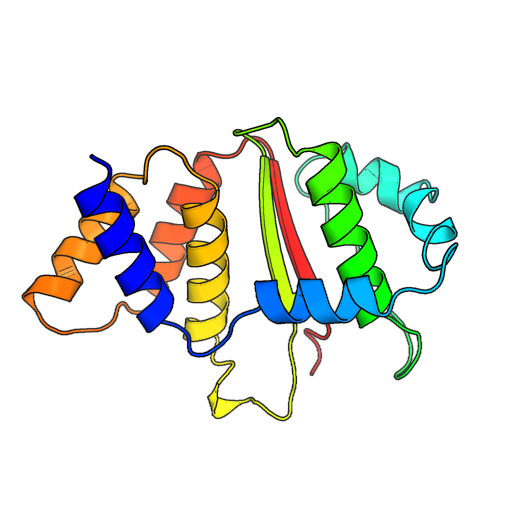OM 709 O O . ALA A 1 90 ? -2.562 -0.655 1.988 1.00 97.25 90 ALA A O 1
ATOM 710 N N . VAL A 1 91 ? -1.268 -2.438 1.530 1.00 97.25 91 VAL A N 1
ATOM 711 C CA . VAL A 1 91 ? -0.589 -2.495 2.825 1.00 97.25 91 VAL A CA 1
ATOM 712 C C . VAL A 1 91 ? 0.925 -2.572 2.661 1.00 97.25 91 VAL A C 1
ATOM 714 O O . VAL A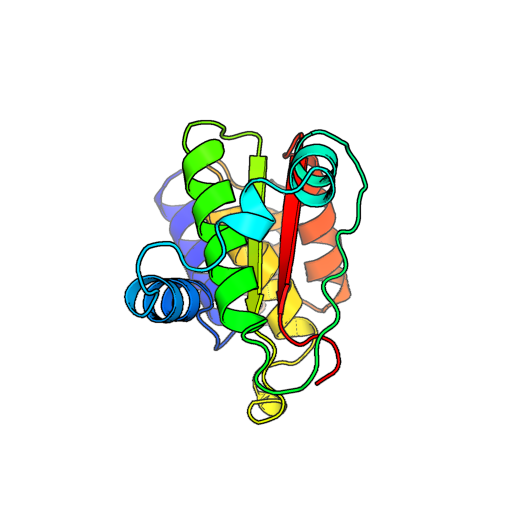 1 91 ? 1.441 -3.261 1.780 1.00 97.25 91 VAL A O 1
ATOM 717 N N . VAL A 1 92 ? 1.644 -1.870 3.529 1.00 95.88 92 VAL A N 1
ATOM 718 C CA . VAL A 1 92 ? 3.099 -1.916 3.654 1.00 95.88 92 VAL A CA 1
ATOM 719 C C . VAL A 1 92 ? 3.455 -2.153 5.115 1.00 95.88 92 VAL A C 1
ATOM 721 O O . VAL A 1 92 ? 2.990 -1.433 5.995 1.00 95.88 92 VAL A O 1
ATOM 724 N N . TYR A 1 93 ? 4.307 -3.144 5.356 1.00 94.12 93 TYR A N 1
ATOM 725 C CA . TYR A 1 93 ? 4.867 -3.439 6.671 1.00 94.12 93 TYR A CA 1
ATOM 726 C C . TYR A 1 93 ? 6.356 -3.105 6.674 1.00 94.12 93 TYR A C 1
ATOM 728 O O . TYR A 1 93 ? 7.176 -3.895 6.192 1.00 94.12 93 TYR A O 1
ATOM 736 N N . CYS A 1 94 ? 6.714 -1.923 7.173 1.00 90.06 94 CYS A N 1
ATOM 737 C CA . CYS A 1 94 ? 8.117 -1.551 7.298 1.00 90.06 94 CYS A CA 1
ATOM 738 C C . CYS A 1 94 ? 8.814 -2.425 8.352 1.00 90.06 94 CYS A C 1
ATOM 740 O O . CYS A 1 94 ? 8.204 -2.903 9.308 1.00 90.06 94 CYS A O 1
ATOM 742 N N . ASN A 1 95 ? 10.090 -2.708 8.115 1.00 85.06 95 ASN A N 1
ATOM 743 C CA . ASN A 1 95 ? 10.943 -3.489 8.991 1.00 85.06 95 ASN A CA 1
ATOM 744 C C . ASN A 1 95 ? 12.390 -3.022 8.815 1.00 85.06 95 ASN A C 1
ATOM 746 O O . ASN A 1 95 ? 13.046 -3.381 7.830 1.00 85.06 95 ASN A O 1
ATOM 750 N N . PHE A 1 96 ? 12.915 -2.299 9.808 1.00 71.44 96 PHE A N 1
ATOM 751 C CA . PHE A 1 96 ? 14.281 -1.749 9.782 1.00 71.44 96 PHE A CA 1
ATOM 752 C C . PHE A 1 96 ? 15.374 -2.791 9.492 1.00 71.44 96 PHE A C 1
ATOM 754 O O . PHE A 1 96 ? 16.440 -2.468 8.967 1.00 71.44 96 PHE A O 1
ATOM 761 N N . ARG A 1 97 ? 15.139 -4.071 9.818 1.00 73.25 97 ARG A N 1
ATOM 762 C CA . ARG A 1 97 ? 16.115 -5.153 9.597 1.00 73.25 97 ARG A CA 1
ATOM 763 C C . ARG A 1 97 ? 16.229 -5.573 8.135 1.00 73.25 97 ARG A C 1
ATOM 765 O O . ARG A 1 97 ? 17.131 -6.335 7.798 1.00 73.25 97 ARG A O 1
ATOM 772 N N . GLN A 1 98 ? 15.312 -5.124 7.283 1.00 76.69 98 GLN A N 1
ATOM 773 C CA . GLN A 1 98 ? 15.235 -5.472 5.865 1.00 76.69 98 GLN A CA 1
ATOM 774 C C . GLN A 1 98 ? 15.494 -4.258 4.967 1.00 76.69 98 GLN A C 1
ATOM 776 O O . GLN A 1 98 ? 14.978 -4.197 3.855 1.00 76.69 98 GLN A O 1
ATOM 781 N N . HIS A 1 99 ? 16.310 -3.305 5.421 1.00 72.25 99 HIS A N 1
ATOM 782 C CA . HIS A 1 99 ? 16.548 -2.035 4.728 1.00 72.25 99 HIS A CA 1
ATOM 783 C C . HIS A 1 99 ? 16.999 -2.201 3.261 1.00 72.25 99 HIS A C 1
ATOM 785 O O . HIS A 1 99 ? 16.546 -1.464 2.386 1.00 72.25 99 HIS A O 1
ATOM 791 N N . ASP A 1 100 ? 17.808 -3.227 2.971 1.00 72.81 100 ASP A N 1
ATOM 792 C CA . ASP A 1 100 ? 18.252 -3.559 1.606 1.00 72.81 100 ASP A CA 1
ATOM 793 C C . ASP A 1 100 ? 17.106 -4.066 0.710 1.00 72.81 100 ASP A C 1
ATOM 795 O O . ASP A 1 100 ? 17.134 -3.932 -0.514 1.00 72.81 100 ASP A O 1
ATOM 799 N N . GLN A 1 101 ? 16.070 -4.649 1.315 1.00 77.94 101 GLN A N 1
ATOM 800 C CA . GLN A 1 101 ? 14.888 -5.175 0.631 1.00 77.94 101 GLN A CA 1
ATOM 801 C C . GLN A 1 101 ? 13.743 -4.154 0.593 1.00 77.94 101 GLN A C 1
ATOM 803 O O . GLN A 1 101 ? 12.886 -4.252 -0.282 1.00 77.94 101 GLN A O 1
ATOM 808 N N . GLN A 1 102 ? 13.745 -3.151 1.473 1.00 83.38 102 GLN A N 1
ATOM 809 C CA . GLN A 1 102 ? 12.704 -2.128 1.620 1.00 83.38 102 GLN A CA 1
ATOM 810 C C . GLN A 1 102 ? 13.149 -0.752 1.115 1.00 83.38 102 GLN A C 1
ATOM 812 O O . GLN A 1 102 ? 12.907 0.280 1.735 1.00 83.38 102 GLN A O 1
ATOM 817 N N . THR A 1 103 ? 13.779 -0.713 -0.059 1.00 89.19 103 THR A N 1
ATOM 818 C CA . THR A 1 103 ? 14.025 0.565 -0.736 1.00 89.19 103 THR A CA 1
ATOM 819 C C . THR A 1 103 ? 12.698 1.236 -1.106 1.00 89.19 103 THR A C 1
ATOM 821 O O . THR A 1 103 ? 11.702 0.558 -1.373 1.00 89.19 103 THR A O 1
ATOM 824 N N . ALA A 1 104 ? 12.679 2.570 -1.206 1.00 89.75 104 ALA A N 1
ATOM 825 C CA . ALA A 1 104 ? 11.484 3.307 -1.632 1.00 89.75 104 ALA A CA 1
ATOM 826 C C . ALA A 1 104 ? 10.925 2.784 -2.972 1.00 89.75 104 ALA A C 1
ATOM 828 O O . ALA A 1 104 ? 9.714 2.642 -3.129 1.00 89.75 104 ALA A O 1
ATOM 829 N N . ASN A 1 105 ? 11.807 2.394 -3.900 1.00 91.81 105 ASN A N 1
ATOM 830 C CA . ASN A 1 105 ? 11.430 1.728 -5.148 1.00 91.81 105 ASN A CA 1
ATOM 831 C C . ASN A 1 105 ? 10.624 0.450 -4.920 1.00 91.81 105 ASN A C 1
ATOM 833 O O . ASN A 1 105 ? 9.576 0.267 -5.541 1.00 91.81 105 ASN A O 1
ATOM 837 N N . HIS A 1 106 ? 11.092 -0.432 -4.036 1.00 92.81 106 HIS A N 1
ATOM 838 C CA . HIS A 1 106 ? 10.411 -1.692 -3.751 1.00 92.81 106 HIS A CA 1
ATOM 839 C C . HIS A 1 106 ? 9.066 -1.471 -3.062 1.00 92.81 106 HIS A C 1
ATOM 841 O O . HIS A 1 106 ? 8.111 -2.172 -3.393 1.00 92.81 106 HIS A O 1
ATOM 847 N N . LEU A 1 107 ? 8.974 -0.506 -2.140 1.00 93.88 107 LEU A N 1
ATOM 848 C CA . LEU A 1 107 ? 7.734 -0.201 -1.421 1.00 93.88 107 LEU A CA 1
ATOM 849 C C . LEU A 1 107 ? 6.666 0.366 -2.362 1.00 93.88 107 LEU A C 1
ATOM 851 O O . LEU A 1 107 ? 5.553 -0.156 -2.416 1.00 93.88 107 LEU A O 1
ATOM 855 N N . VAL A 1 108 ? 7.014 1.372 -3.172 1.00 95.19 108 VAL A N 1
ATOM 856 C CA . VAL A 1 108 ? 6.081 1.973 -4.141 1.00 95.19 108 VAL A CA 1
ATOM 857 C C . VAL A 1 108 ? 5.697 0.962 -5.230 1.00 95.19 108 VAL A C 1
ATOM 859 O O . VAL A 1 108 ? 4.525 0.878 -5.598 1.00 95.19 108 VAL A O 1
ATOM 862 N N . SER A 1 109 ? 6.642 0.133 -5.694 1.00 95.62 109 SER A N 1
ATOM 863 C CA . SER A 1 109 ? 6.340 -0.968 -6.625 1.00 95.62 109 SER A CA 1
ATOM 864 C C . SER A 1 109 ? 5.361 -1.970 -6.021 1.00 95.62 109 SER A C 1
ATOM 866 O O . SER A 1 109 ? 4.486 -2.465 -6.725 1.00 95.62 109 SER A O 1
ATOM 868 N N . ASN A 1 110 ? 5.475 -2.254 -4.721 1.00 95.38 110 ASN A N 1
ATOM 869 C CA . ASN A 1 110 ? 4.577 -3.175 -4.037 1.00 95.38 110 ASN A CA 1
ATOM 870 C C . ASN A 1 110 ? 3.154 -2.615 -3.922 1.00 95.38 110 ASN A C 1
ATOM 872 O O . ASN A 1 110 ? 2.197 -3.333 -4.195 1.00 95.38 110 ASN A O 1
ATOM 876 N N . ILE A 1 111 ? 3.009 -1.325 -3.600 1.00 96.75 111 ILE A N 1
ATOM 877 C CA . ILE A 1 111 ? 1.700 -0.655 -3.602 1.00 96.75 111 ILE A CA 1
ATOM 878 C C . ILE A 1 111 ? 1.083 -0.721 -5.006 1.00 96.75 111 ILE A C 1
ATOM 880 O O . ILE A 1 111 ? -0.062 -1.143 -5.155 1.00 96.75 111 ILE A O 1
ATOM 884 N N . LEU A 1 112 ? 1.848 -0.372 -6.048 1.00 96.94 112 LEU A N 1
ATOM 885 C CA . LEU A 1 112 ? 1.386 -0.469 -7.436 1.00 96.94 112 LEU A CA 1
ATOM 886 C C . LEU A 1 112 ? 0.965 -1.899 -7.796 1.00 96.94 112 LEU A C 1
ATOM 888 O O . LEU A 1 112 ? -0.068 -2.086 -8.435 1.00 96.94 112 LEU A O 1
ATOM 892 N N . LYS A 1 113 ? 1.741 -2.899 -7.371 1.00 95.94 113 LYS A N 1
ATOM 893 C CA . LYS A 1 113 ? 1.436 -4.316 -7.571 1.00 95.94 113 LYS A CA 1
ATOM 894 C C . LYS A 1 113 ? 0.096 -4.694 -6.933 1.00 95.94 113 LYS A C 1
ATOM 896 O O . LYS A 1 113 ? -0.769 -5.195 -7.644 1.00 95.94 113 LYS A O 1
ATOM 901 N N . GLN A 1 114 ? -0.095 -4.413 -5.644 1.00 95.94 114 GLN A N 1
ATOM 902 C CA . GLN A 1 114 ? -1.333 -4.742 -4.924 1.00 95.94 114 GLN A CA 1
ATOM 903 C C . GLN A 1 114 ? -2.562 -4.110 -5.591 1.00 95.94 114 GLN A C 1
ATOM 905 O O . GLN A 1 114 ? -3.560 -4.784 -5.833 1.00 95.94 114 GLN A O 1
ATOM 910 N N . LEU A 1 115 ? -2.457 -2.836 -5.981 1.00 95.38 115 LEU A N 1
ATOM 911 C CA . LEU A 1 115 ? -3.545 -2.130 -6.658 1.00 95.38 115 LEU A CA 1
ATOM 912 C C . LEU A 1 115 ? -3.768 -2.580 -8.104 1.00 95.38 115 LEU A C 1
ATOM 914 O O . LEU A 1 115 ? -4.850 -2.365 -8.638 1.00 95.38 115 LEU A O 1
ATOM 918 N N . ALA A 1 116 ? -2.772 -3.158 -8.769 1.00 94.25 116 ALA A N 1
ATOM 919 C CA . ALA A 1 116 ? -2.946 -3.743 -10.094 1.00 94.25 116 ALA A CA 1
ATOM 920 C C . ALA A 1 116 ? -3.613 -5.126 -10.014 1.00 94.25 116 ALA A C 1
ATOM 922 O O . ALA A 1 116 ? -4.422 -5.472 -10.875 1.00 94.25 116 ALA A O 1
ATOM 923 N N . GLU A 1 117 ? -3.299 -5.916 -8.983 1.00 91.88 117 GLU A N 1
ATOM 924 C CA . GLU A 1 117 ? -3.870 -7.251 -8.766 1.00 91.88 117 GLU A CA 1
ATOM 925 C C . GLU A 1 117 ? -5.384 -7.208 -8.533 1.00 91.88 117 GLU A C 1
ATOM 927 O O . GLU A 1 117 ? -6.099 -8.070 -9.054 1.00 91.88 117 GLU A O 1
ATOM 932 N N . SER A 1 118 ? -5.876 -6.186 -7.826 1.00 87.62 118 SER A N 1
ATOM 933 C CA . SER A 1 118 ? -7.305 -5.977 -7.563 1.00 87.62 118 SER A CA 1
ATOM 934 C C . SER A 1 118 ? -8.109 -5.530 -8.789 1.00 87.62 118 SER A C 1
ATOM 936 O O . SER A 1 118 ? -9.338 -5.574 -8.755 1.00 87.62 118 SER A O 1
ATOM 938 N N . GLN A 1 119 ? -7.459 -5.132 -9.890 1.00 86.06 119 GLN A N 1
ATOM 939 C CA . GLN A 1 119 ? -8.153 -4.691 -11.102 1.00 86.06 119 GLN A CA 1
ATOM 940 C C . GLN A 1 119 ? -8.396 -5.837 -12.087 1.00 86.06 119 GLN A C 1
ATOM 942 O O . GLN A 1 119 ? -7.518 -6.653 -12.403 1.00 86.06 119 GLN A O 1
ATOM 947 N N . SER A 1 120 ? -9.617 -5.860 -12.626 1.00 85.25 120 SER A N 1
ATOM 948 C CA . SER A 1 120 ? -10.007 -6.758 -13.713 1.00 85.25 120 SER A CA 1
ATOM 949 C C . SER A 1 120 ? -9.299 -6.390 -15.022 1.00 85.25 120 SER A C 1
ATOM 951 O O . SER A 1 120 ? -8.803 -7.280 -15.716 1.00 85.25 120 SER A O 1
ATOM 953 N N . ASP A 1 121 ? -9.179 -5.090 -15.316 1.00 88.50 121 ASP A N 1
ATOM 954 C CA . ASP A 1 121 ? -8.422 -4.558 -16.450 1.00 88.50 121 ASP A CA 1
ATOM 955 C C . ASP A 1 121 ? -7.288 -3.632 -15.998 1.00 88.50 121 ASP A C 1
ATOM 957 O O . ASP A 1 121 ? -7.493 -2.715 -15.205 1.00 88.50 121 ASP A O 1
ATOM 961 N N . LEU A 1 122 ? -6.084 -3.856 -16.530 1.00 91.12 122 LEU A N 1
ATOM 962 C CA . LEU A 1 122 ? -4.904 -3.074 -16.159 1.00 91.12 122 LEU A CA 1
ATOM 963 C C . LEU A 1 122 ? -4.872 -1.727 -16.897 1.00 91.12 122 LEU A C 1
ATOM 965 O O . LEU A 1 122 ? -5.033 -1.706 -18.116 1.00 91.12 122 LEU A O 1
ATOM 969 N N . PRO A 1 123 ? -4.570 -0.597 -16.241 1.00 91.19 123 PRO A N 1
ATOM 970 C CA . PRO A 1 123 ? -4.536 0.697 -16.911 1.00 91.19 123 PRO A CA 1
ATOM 971 C C . PRO A 1 123 ? -3.492 0.757 -18.031 1.00 91.19 123 PRO A C 1
ATOM 973 O O . PRO A 1 123 ? -2.408 0.178 -17.931 1.00 91.19 123 PRO A O 1
ATOM 976 N N . THR A 1 124 ? -3.788 1.510 -19.095 1.00 94.06 124 THR A N 1
ATOM 977 C CA . THR A 1 124 ? -2.866 1.696 -20.232 1.00 94.06 124 THR A CA 1
ATOM 978 C C . THR A 1 124 ? -1.498 2.206 -19.783 1.00 94.06 124 THR A C 1
A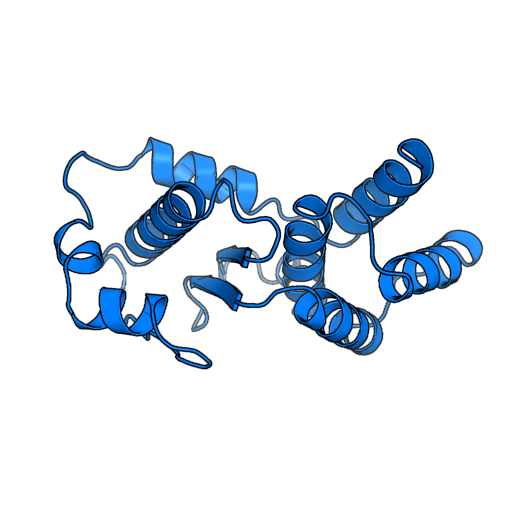TOM 980 O O . THR A 1 124 ? -0.484 1.741 -20.285 1.00 94.06 124 THR A O 1
ATOM 983 N N . SER A 1 125 ? -1.451 3.070 -18.762 1.00 94.94 125 SER A N 1
ATOM 984 C CA . SER A 1 125 ? -0.200 3.544 -18.159 1.00 94.94 125 SER A CA 1
ATOM 985 C C . SER A 1 125 ? 0.710 2.413 -17.684 1.00 94.94 125 SER A C 1
ATOM 987 O O . SER A 1 125 ? 1.914 2.461 -17.920 1.00 94.94 125 SER A O 1
ATOM 989 N N . LEU A 1 126 ? 0.137 1.389 -17.049 1.00 95.69 126 LEU A N 1
ATOM 990 C CA . LEU A 1 126 ? 0.872 0.230 -16.563 1.00 95.69 126 LEU A CA 1
ATOM 991 C C . LEU A 1 126 ? 1.313 -0.678 -17.718 1.00 95.69 126 LEU A C 1
ATOM 993 O O . LEU A 1 126 ? 2.448 -1.151 -17.731 1.00 95.69 126 LEU A O 1
ATOM 997 N N . ARG A 1 127 ? 0.451 -0.871 -18.724 1.00 95.62 127 ARG A N 1
ATOM 998 C CA . ARG A 1 127 ? 0.797 -1.615 -19.949 1.00 95.62 127 ARG A CA 1
ATOM 999 C C . ARG A 1 127 ? 1.967 -0.967 -20.692 1.00 95.62 127 ARG A C 1
ATOM 1001 O O . ARG A 1 127 ? 2.876 -1.667 -21.135 1.00 95.62 127 ARG A O 1
ATOM 1008 N N . ASP A 1 128 ? 1.958 0.356 -20.810 1.00 95.44 128 ASP A N 1
ATOM 1009 C CA . ASP A 1 128 ? 3.009 1.123 -21.480 1.00 95.44 128 ASP A CA 1
ATOM 1010 C C . ASP A 1 128 ? 4.326 1.073 -20.705 1.00 95.44 128 ASP A C 1
ATOM 1012 O O . ASP A 1 128 ? 5.390 0.922 -21.310 1.00 95.44 128 ASP A O 1
ATOM 1016 N N . LEU A 1 129 ? 4.257 1.160 -19.371 1.00 96.69 129 LEU A N 1
ATOM 1017 C CA . LEU A 1 129 ? 5.419 0.986 -18.505 1.00 96.69 129 LEU A CA 1
ATOM 1018 C C . LEU A 1 129 ? 6.033 -0.406 -18.712 1.00 96.69 129 LEU A C 1
ATOM 1020 O O . LEU A 1 129 ? 7.213 -0.512 -19.040 1.00 96.69 129 LEU A O 1
ATOM 1024 N N . TYR A 1 130 ? 5.223 -1.463 -18.624 1.00 96.75 130 TYR A N 1
ATOM 1025 C CA . TYR A 1 130 ? 5.672 -2.833 -18.866 1.00 96.75 130 TYR A CA 1
ATOM 1026 C C . TYR A 1 130 ? 6.358 -2.980 -20.231 1.00 96.75 130 TYR A C 1
ATOM 1028 O O . TYR A 1 130 ? 7.497 -3.440 -20.306 1.00 96.75 130 TYR A O 1
ATOM 1036 N N . LYS A 1 131 ? 5.713 -2.524 -21.314 1.00 95.38 131 LYS A N 1
ATOM 1037 C CA . LYS A 1 131 ? 6.254 -2.616 -22.683 1.00 95.38 131 LYS A CA 1
ATOM 1038 C C . LYS A 1 131 ? 7.592 -1.890 -22.840 1.00 95.38 131 LYS A C 1
ATOM 1040 O O . LYS A 1 131 ? 8.475 -2.392 -23.536 1.00 95.38 131 LYS A O 1
ATOM 1045 N N . ARG A 1 132 ? 7.763 -0.735 -22.187 1.00 95.44 132 ARG A N 1
ATOM 1046 C CA . ARG A 1 132 ? 9.008 0.049 -22.226 1.00 95.44 132 ARG A CA 1
ATOM 1047 C C . ARG A 1 132 ? 10.189 -0.706 -21.620 1.00 95.44 132 ARG A C 1
ATOM 1049 O O . ARG A 1 132 ? 11.294 -0.623 -22.156 1.00 95.44 132 ARG A O 1
ATOM 1056 N N . HIS A 1 133 ? 9.952 -1.420 -20.524 1.00 95.75 133 HIS A N 1
ATOM 1057 C CA . HIS A 1 133 ? 11.002 -2.068 -19.741 1.00 95.75 133 HIS A CA 1
ATOM 1058 C C . HIS A 1 133 ? 11.262 -3.510 -20.164 1.00 95.75 133 HIS A C 1
ATOM 1060 O O . HIS A 1 133 ? 12.421 -3.920 -20.234 1.00 95.75 133 HIS A O 1
ATOM 1066 N N . ILE A 1 134 ? 10.221 -4.258 -20.542 1.00 92.25 134 ILE A N 1
ATOM 1067 C CA . ILE A 1 134 ? 10.368 -5.667 -20.917 1.00 92.25 134 ILE A CA 1
ATOM 1068 C C . ILE A 1 134 ? 11.231 -5.841 -22.171 1.00 92.25 134 ILE A C 1
ATOM 1070 O O . ILE A 1 134 ? 12.099 -6.706 -22.198 1.00 92.25 134 ILE A O 1
ATOM 1074 N N . GLY A 1 135 ? 11.059 -4.979 -23.181 1.00 87.25 135 GLY A N 1
ATOM 1075 C CA . GLY A 1 135 ? 11.828 -5.051 -24.428 1.00 87.25 135 GLY A CA 1
ATOM 1076 C C . GLY A 1 135 ? 13.267 -4.545 -24.307 1.00 87.25 135 GLY A C 1
ATOM 1077 O O . GLY A 1 135 ? 14.088 -4.828 -25.173 1.00 87.25 135 GLY A O 1
ATOM 1078 N N . ARG A 1 136 ? 13.579 -3.784 -23.249 1.00 91.25 136 ARG A N 1
ATOM 1079 C CA . ARG A 1 136 ? 14.913 -3.211 -22.999 1.00 91.25 136 ARG A CA 1
ATOM 1080 C C . ARG A 1 136 ? 15.682 -3.937 -21.899 1.00 91.25 136 ARG A C 1
ATOM 1082 O O . ARG A 1 136 ? 16.838 -3.600 -21.672 1.00 91.25 136 ARG A O 1
ATOM 1089 N N . HIS A 1 137 ? 15.051 -4.896 -21.222 1.00 89.62 137 HIS A N 1
ATOM 1090 C CA . HIS A 1 137 ? 15.603 -5.583 -20.053 1.00 89.62 137 HIS A CA 1
ATOM 1091 C C . HIS A 1 137 ? 16.079 -4.615 -18.954 1.00 89.62 137 HIS A C 1
ATOM 1093 O O . HIS A 1 137 ? 17.120 -4.821 -18.336 1.00 89.62 137 HIS A O 1
ATOM 1099 N N . THR A 1 138 ? 15.316 -3.545 -18.712 1.00 94.19 138 THR A N 1
ATOM 1100 C CA . THR A 1 138 ? 15.594 -2.559 -17.655 1.00 94.19 138 THR A CA 1
ATOM 1101 C C . THR A 1 138 ? 14.517 -2.583 -16.574 1.00 94.19 138 THR A C 1
ATOM 1103 O O . THR A 1 138 ? 13.431 -3.120 -16.784 1.00 94.19 138 THR A O 1
ATOM 1106 N N . GLN A 1 139 ? 14.802 -1.981 -15.419 1.00 92.19 139 GLN A N 1
ATOM 1107 C CA . GLN A 1 139 ? 13.802 -1.719 -14.380 1.00 92.19 139 GLN A CA 1
ATOM 1108 C C . GLN A 1 139 ? 13.309 -0.265 -14.453 1.00 92.19 139 GLN A C 1
ATOM 1110 O O . GLN A 1 139 ? 14.079 0.607 -14.868 1.00 92.19 139 GLN A O 1
ATOM 1115 N N . PRO A 1 140 ? 12.045 -0.001 -14.081 1.00 95.56 140 PRO A N 1
ATOM 1116 C CA . PRO A 1 140 ? 11.503 1.349 -14.028 1.00 95.56 140 PRO A CA 1
ATOM 1117 C C . PRO A 1 140 ? 12.111 2.147 -12.875 1.00 95.56 140 PRO A C 1
ATOM 1119 O O . PRO A 1 140 ? 12.433 1.597 -11.820 1.00 95.56 140 PRO A O 1
ATOM 1122 N N . SER A 1 141 ? 12.260 3.456 -13.072 1.00 95.56 141 SER A N 1
ATOM 1123 C CA . SER A 1 141 ? 12.680 4.361 -11.998 1.00 95.56 141 SER A CA 1
ATOM 1124 C C . SER A 1 141 ? 11.551 4.602 -10.986 1.00 95.56 141 SER A C 1
ATOM 1126 O O . SER A 1 141 ? 10.373 4.377 -11.283 1.00 95.56 141 SER A O 1
ATOM 1128 N N . ILE A 1 142 ? 11.888 5.145 -9.807 1.00 95.31 142 ILE A N 1
ATOM 1129 C CA . ILE A 1 142 ? 10.882 5.514 -8.796 1.00 95.31 142 ILE A CA 1
ATOM 1130 C C . ILE A 1 142 ? 9.845 6.490 -9.350 1.00 95.31 142 ILE A C 1
ATOM 1132 O O . ILE A 1 142 ? 8.665 6.404 -9.019 1.00 95.31 142 ILE A O 1
ATOM 1136 N N . GLU A 1 143 ? 10.276 7.406 -10.213 1.00 97.12 143 GLU A N 1
ATOM 1137 C CA . GLU A 1 143 ? 9.436 8.435 -10.819 1.00 97.12 143 GLU A CA 1
ATOM 1138 C C . GLU A 1 143 ? 8.445 7.817 -11.807 1.00 97.12 143 GLU A C 1
ATOM 1140 O O . GLU A 1 143 ? 7.265 8.176 -11.817 1.00 97.12 143 GLU A O 1
ATOM 1145 N N . GLU A 1 144 ? 8.896 6.842 -12.602 1.00 97.38 144 GLU A N 1
ATOM 1146 C CA . GLU A 1 144 ? 8.044 6.103 -13.532 1.00 97.38 144 GLU A CA 1
ATOM 1147 C C . GLU A 1 144 ? 7.009 5.248 -12.791 1.00 97.38 144 GLU A C 1
ATOM 1149 O O . GLU A 1 144 ? 5.829 5.247 -13.163 1.00 97.38 144 GLU A O 1
ATOM 1154 N N . ILE A 1 145 ? 7.427 4.566 -11.719 1.00 97.00 145 ILE A N 1
ATOM 1155 C CA . ILE A 1 145 ? 6.533 3.773 -10.867 1.00 97.00 145 ILE A CA 1
ATOM 1156 C C . ILE A 1 145 ? 5.517 4.695 -10.189 1.00 97.00 145 ILE A C 1
ATOM 1158 O O . ILE A 1 145 ? 4.322 4.432 -10.269 1.00 97.00 145 ILE A O 1
ATOM 1162 N N . SER A 1 146 ? 5.964 5.799 -9.585 1.00 97.12 146 SER A N 1
ATOM 1163 C CA . SER A 1 146 ? 5.097 6.747 -8.869 1.00 97.12 146 SER A CA 1
ATOM 1164 C C . SER A 1 146 ? 4.085 7.401 -9.807 1.00 97.12 146 SER A C 1
ATOM 1166 O O . SER A 1 146 ? 2.901 7.476 -9.493 1.00 97.12 146 SER A O 1
ATOM 1168 N N . THR A 1 147 ? 4.518 7.804 -11.004 1.00 97.50 147 THR A N 1
ATOM 1169 C CA . THR A 1 147 ? 3.623 8.354 -12.033 1.00 97.50 147 THR A CA 1
ATOM 1170 C C . THR A 1 147 ? 2.575 7.327 -12.457 1.00 97.50 147 THR A C 1
ATOM 1172 O O . THR A 1 147 ? 1.403 7.657 -12.649 1.00 97.50 147 THR A O 1
ATOM 1175 N N . THR A 1 148 ? 2.982 6.067 -12.606 1.00 97.44 148 THR A N 1
ATOM 1176 C CA . THR A 1 148 ? 2.069 4.981 -12.976 1.00 97.44 148 THR A CA 1
ATOM 1177 C C . THR A 1 148 ? 1.094 4.673 -11.846 1.00 97.44 148 THR A C 1
ATOM 1179 O O . THR A 1 148 ? -0.098 4.546 -12.112 1.00 97.44 148 THR A O 1
ATOM 1182 N N . LEU A 1 149 ? 1.573 4.635 -10.601 1.00 96.94 149 LEU A N 1
ATOM 1183 C CA . LEU A 1 149 ? 0.766 4.463 -9.398 1.00 96.94 149 LEU A CA 1
ATOM 1184 C C . LEU A 1 149 ? -0.305 5.548 -9.286 1.00 96.94 149 LEU A C 1
ATOM 1186 O O . LEU A 1 149 ? -1.465 5.204 -9.100 1.00 96.94 149 LEU A O 1
ATOM 1190 N N . SER A 1 150 ? 0.035 6.823 -9.491 1.00 95.62 150 SER A N 1
ATOM 1191 C CA . SER A 1 150 ? -0.953 7.911 -9.489 1.00 95.62 150 SER A CA 1
ATOM 1192 C C . SER A 1 150 ? -2.066 7.683 -10.519 1.00 95.62 150 SER A C 1
ATOM 1194 O O . SER A 1 150 ? -3.242 7.820 -10.198 1.00 95.62 150 SER A O 1
ATOM 1196 N N . ARG A 1 151 ? -1.725 7.239 -11.736 1.00 95.19 151 ARG A N 1
ATOM 1197 C CA . ARG A 1 151 ? -2.717 6.936 -12.788 1.00 95.19 151 ARG A CA 1
ATOM 1198 C C . ARG A 1 151 ? -3.568 5.701 -12.485 1.00 95.19 151 ARG A C 1
ATOM 1200 O O . ARG A 1 151 ? -4.708 5.613 -12.931 1.00 95.19 151 ARG A O 1
ATOM 1207 N N . VAL A 1 152 ? -3.010 4.720 -11.778 1.00 94.31 152 VAL A N 1
ATOM 1208 C CA . VAL A 1 152 ? -3.763 3.554 -11.292 1.00 94.31 152 VAL A CA 1
ATOM 1209 C C . VAL A 1 152 ? -4.697 3.978 -10.157 1.00 94.31 152 VAL A C 1
ATOM 1211 O O . VAL A 1 152 ? -5.857 3.575 -10.151 1.00 94.31 152 VAL A O 1
ATOM 1214 N N . ALA A 1 153 ? -4.231 4.843 -9.253 1.00 93.50 153 ALA A N 1
ATOM 1215 C CA . ALA A 1 153 ? -5.010 5.383 -8.143 1.00 93.50 153 ALA A CA 1
ATOM 1216 C C . ALA A 1 153 ? -6.246 6.165 -8.619 1.00 93.50 153 ALA A C 1
ATOM 1218 O O . ALA A 1 153 ? -7.307 6.034 -8.023 1.00 93.50 153 ALA A O 1
ATOM 1219 N N . GLU A 1 154 ? -6.150 6.892 -9.739 1.00 92.44 154 GLU A N 1
ATOM 1220 C CA . GLU A 1 154 ? -7.275 7.608 -10.372 1.00 92.44 154 GLU A CA 1
ATOM 1221 C C . GLU A 1 154 ? -8.446 6.704 -10.803 1.00 92.44 154 GLU A C 1
ATOM 1223 O O . GLU A 1 154 ? -9.529 7.202 -11.108 1.00 92.44 154 GLU A O 1
ATOM 1228 N N . LYS A 1 155 ? -8.256 5.380 -10.860 1.00 91.12 155 LYS A N 1
ATOM 1229 C CA . LYS A 1 155 ? -9.338 4.426 -11.151 1.00 91.12 155 LYS A CA 1
ATOM 1230 C C . LYS A 1 155 ? -10.210 4.111 -9.944 1.00 91.12 155 LYS A C 1
ATOM 1232 O O . LYS A 1 155 ? -11.298 3.572 -10.130 1.00 91.12 155 LYS A O 1
ATOM 1237 N N . TYR A 1 156 ? -9.739 4.434 -8.748 1.00 92.69 156 TYR A N 1
ATOM 1238 C CA . TYR A 1 156 ? -10.450 4.179 -7.510 1.00 92.69 156 TYR A CA 1
ATOM 1239 C C . TYR A 1 156 ? -11.193 5.433 -7.056 1.00 92.69 156 TYR A C 1
ATOM 1241 O O . TYR A 1 156 ? -10.652 6.537 -7.084 1.00 92.69 156 TYR A O 1
ATOM 1249 N N . THR A 1 157 ? -12.435 5.264 -6.606 1.00 93.50 157 THR A N 1
ATOM 1250 C CA . THR A 1 157 ? -13.192 6.330 -5.933 1.00 93.50 157 THR A CA 1
ATOM 1251 C C . THR A 1 157 ? -12.618 6.602 -4.545 1.00 93.50 157 THR A C 1
ATOM 1253 O O . THR A 1 157 ? -12.570 7.753 -4.106 1.00 93.50 157 THR A O 1
ATOM 1256 N N . THR A 1 158 ? -12.118 5.547 -3.900 1.00 94.19 158 THR A N 1
ATOM 1257 C CA . THR A 1 158 ? -11.445 5.587 -2.604 1.00 94.19 158 THR A CA 1
ATOM 1258 C C . THR A 1 158 ? -10.244 4.649 -2.624 1.00 94.19 158 THR A C 1
ATOM 1260 O O . THR A 1 158 ? -10.356 3.500 -3.041 1.00 94.19 158 THR A O 1
ATOM 1263 N N . LEU A 1 159 ? -9.096 5.123 -2.144 1.00 95.69 159 LEU A N 1
ATOM 1264 C CA . LEU A 1 159 ? -7.880 4.328 -1.998 1.00 95.69 159 LEU A CA 1
ATOM 1265 C C . LEU A 1 159 ? -7.418 4.372 -0.541 1.00 95.69 159 LEU A C 1
ATOM 1267 O O . LEU A 1 159 ? -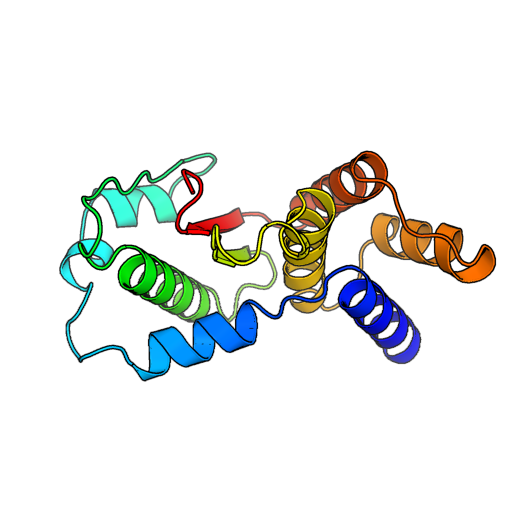7.130 5.446 -0.014 1.00 95.69 159 LEU A O 1
ATOM 1271 N N . PHE A 1 160 ? -7.304 3.202 0.076 1.00 97.25 160 PHE A N 1
ATOM 1272 C CA . PHE A 1 160 ? -6.701 3.024 1.388 1.00 97.25 160 PHE A CA 1
ATOM 1273 C C . PHE A 1 160 ? -5.272 2.504 1.236 1.00 97.25 160 PHE A C 1
ATOM 1275 O O . PHE A 1 160 ? -5.032 1.497 0.571 1.00 97.25 160 PHE A O 1
ATOM 1282 N N . VAL A 1 161 ? -4.320 3.183 1.876 1.00 96.62 161 VAL A N 1
ATOM 1283 C CA . VAL A 1 161 ? -2.932 2.722 1.984 1.00 96.62 161 VAL A CA 1
ATOM 1284 C C . VAL A 1 161 ? -2.580 2.645 3.462 1.00 96.62 161 VAL A C 1
ATOM 1286 O O . VAL A 1 161 ? -2.476 3.670 4.132 1.00 96.62 161 VAL A O 1
ATOM 1289 N N . ALA A 1 162 ? -2.429 1.427 3.971 1.00 96.69 162 ALA A N 1
ATOM 1290 C CA . ALA A 1 162 ? -2.001 1.170 5.336 1.00 96.69 162 ALA A CA 1
ATOM 1291 C C . ALA A 1 162 ? -0.476 1.020 5.375 1.00 96.69 162 ALA A C 1
ATOM 1293 O O . ALA A 1 162 ? 0.089 0.237 4.613 1.00 96.69 162 ALA A O 1
ATOM 1294 N N . ILE A 1 163 ? 0.190 1.769 6.251 1.00 95.06 163 ILE A N 1
ATOM 1295 C CA . ILE A 1 163 ? 1.646 1.720 6.412 1.00 95.06 163 ILE A CA 1
ATOM 1296 C C . ILE A 1 163 ? 1.947 1.497 7.890 1.00 95.06 163 ILE A C 1
ATOM 1298 O O . ILE A 1 163 ? 1.649 2.354 8.721 1.00 95.06 163 ILE A O 1
ATOM 1302 N N . ASP A 1 164 ? 2.521 0.343 8.210 1.00 94.06 164 ASP A N 1
ATOM 1303 C CA . ASP A 1 164 ? 2.996 0.018 9.551 1.00 94.06 164 ASP A CA 1
ATOM 1304 C C . ASP A 1 164 ? 4.464 0.418 9.711 1.00 94.06 164 ASP A C 1
ATOM 1306 O O . ASP A 1 164 ? 5.252 0.220 8.787 1.00 94.06 164 ASP A O 1
ATOM 1310 N N . ALA A 1 165 ? 4.816 0.933 10.893 1.00 86.56 165 ALA A N 1
ATOM 1311 C CA . ALA A 1 165 ? 6.195 1.217 11.303 1.00 86.56 165 ALA A CA 1
ATOM 1312 C C . ALA A 1 165 ? 6.991 2.134 10.344 1.00 86.56 165 ALA A C 1
ATOM 1314 O O . ALA A 1 165 ? 8.167 1.913 10.091 1.00 86.56 165 ALA A O 1
ATOM 1315 N N . LEU A 1 166 ? 6.359 3.178 9.789 1.00 79.88 166 LEU A N 1
ATOM 1316 C CA . LEU A 1 166 ? 7.019 4.121 8.866 1.00 79.88 166 LEU A CA 1
ATOM 1317 C C . LEU A 1 166 ? 8.201 4.888 9.496 1.00 79.88 166 LEU A C 1
ATOM 1319 O O . LEU A 1 166 ? 9.022 5.441 8.773 1.00 79.88 166 LEU A O 1
ATOM 1323 N N . ASP A 1 167 ? 8.250 4.974 10.825 1.00 77.00 167 ASP A N 1
ATOM 1324 C CA . ASP A 1 167 ? 9.315 5.619 11.594 1.00 77.00 167 ASP A CA 1
ATOM 1325 C C . ASP A 1 167 ? 10.581 4.764 11.765 1.00 77.00 167 ASP A C 1
ATOM 1327 O O . ASP A 1 167 ? 11.579 5.271 12.282 1.00 77.00 167 ASP A O 1
ATOM 1331 N N . GLU A 1 168 ? 10.533 3.494 11.357 1.00 62.75 168 GLU A N 1
ATOM 1332 C CA . GLU A 1 168 ? 11.655 2.551 11.414 1.00 62.75 168 GLU A CA 1
ATOM 1333 C C . GLU A 1 168 ? 12.678 2.703 10.279 1.00 62.75 168 GLU A C 1
ATOM 1335 O O . GLU A 1 168 ? 12.294 3.056 9.139 1.00 62.75 168 GLU A O 1
#

Sequence (168 aa):
ASEERNKILDWLQSLTPINFAAQQSDFINRRQAGTGQWLLESPLFCQWVENQKQTLFCPGIPGAGKTMLTAIVVDELAARFHDKQDVGLAVVYCNFRQHDQQTANHLVSNILKQLAESQSDLPTSLRDLYKRHIGRHTQPSIEEISTTLSRVAEKYTTLFVAIDALDE

InterPro domains:
  IPR027417 P-loop containing nucleoside triphosphate hydrolase [G3DSA:3.40.50.300] (40-168)
  IPR056884 Nephrocystin 3-like, N-terminal [PF24883] (34-168)

Foldseek 3Di:
DVVLLVVLLVVLCVQAVDDVVVVLVVLQVPDDPPPLVCVCPDPLNVCQVVDPPDDDDDDDDPPPCQVSNLSVSQVVVCVVCVVPLQEAEEEAEDDPVCPVRDDLSNRLSRSLSRLSVSDPDGDPLSSVQCVVCVVVVHDDDSVSSVVSSVVSNVSHPYYYYRYHPPVD

Secondary structure (DSSP, 8-state):
-HHHHHHHHHHHHHT-S--HHHHHHHHHHTPPTTTTHHHHTSHHHHHHHHSSS--------TTS-HHHHHHHHHHHHHHHTTT-TTEEEEEEE--GGGTTT--HHHHHHHHHHHHHHT-SS--HHHHHHHHHHHTTT-PPPHHHHHHHHHHHHTT-SEEEEEEE-TT-

Organism: NCBI:txid252184

pLDDT: mean 92.08, std 6.32, range [57.78, 97.56]

Radius of gyration: 16.63 Å; chains: 1; bounding box: 36×28×47 Å